Protein AF-A0A8B3F827-F1 (afdb_monomer_lite)

pLDDT: mean 95.78, std 2.72, range [81.75, 98.5]

Foldseek 3Di:
DVQLLPAAQVGRDVVVVCVVVVHDPVVVVVPDVGPLVVVLVVLLVVLVVLLVVQVPDPDDALLNVLLSLLVSLLVCLVVLLSCVSNVNNVSNLVSQLVSQLVSCVVPPDDPPCDDPNVVVVSVCLSVVSCVVSSVCSPVPVPDDSVVSSVVSSVVRD

Secondary structure (DSSP, 8-state):
-GGGGTS-TTT--HHHHHHHHT--HHHHHHH-SSHHHHHHHHHHHHHHHHHHHHHT-S---HHHHHHHHHHHHHHTHHHHHHHHHTT-HHHHHHHHHHHHHHHHHHH---TT--HHHHHHHHHHHHHHHHHHHHHHHHTT--S-HHHHHHHHHGGG-

Structure (mmCIF, N/CA/C/O backbone):
data_AF-A0A8B3F827-F1
#
_entry.id   AF-A0A8B3F827-F1
#
loop_
_atom_site.group_PDB
_atom_site.id
_atom_site.type_symbol
_atom_site.label_atom_id
_atom_site.label_alt_id
_atom_site.label_comp_id
_atom_site.label_asym_id
_atom_site.label_entity_id
_atom_site.label_seq_id
_atom_site.pdbx_PDB_ins_code
_atom_site.Cartn_x
_atom_site.Cartn_y
_atom_site.Cartn_z
_atom_site.occupancy
_atom_site.B_iso_or_equiv
_atom_site.auth_seq_id
_atom_site.auth_comp_id
_atom_site.auth_asym_id
_atom_site.auth_atom_id
_atom_site.pdbx_PDB_model_num
ATOM 1 N N . MET A 1 1 ? -4.784 -3.113 14.037 1.00 86.62 1 MET A N 1
ATOM 2 C CA . MET A 1 1 ? -5.873 -3.082 13.036 1.00 86.62 1 MET A CA 1
ATOM 3 C C . MET A 1 1 ? -7.262 -3.371 13.614 1.00 86.62 1 MET A C 1
ATOM 5 O O . MET A 1 1 ? -8.143 -2.570 13.370 1.00 86.62 1 MET A O 1
ATOM 9 N N . LEU A 1 2 ? -7.473 -4.375 14.484 1.00 88.69 2 LEU A N 1
ATOM 10 C CA . LEU A 1 2 ? -8.806 -4.733 15.045 1.00 88.69 2 LEU A CA 1
ATOM 11 C C . LEU A 1 2 ? -9.693 -3.578 15.566 1.00 88.69 2 LEU A C 1
ATOM 13 O O . LEU A 1 2 ? -10.910 -3.622 15.439 1.00 88.69 2 LEU A O 1
ATOM 17 N N . CYS A 1 3 ? -9.121 -2.553 16.204 1.00 91.88 3 CYS A N 1
ATOM 18 C CA . CYS A 1 3 ? -9.917 -1.418 16.682 1.00 91.88 3 CYS A CA 1
ATOM 19 C C . CYS A 1 3 ? -10.521 -0.590 15.531 1.00 91.88 3 CYS A C 1
ATOM 21 O O . CYS A 1 3 ? -11.598 -0.027 15.696 1.00 91.88 3 CYS A O 1
ATOM 23 N N . LEU A 1 4 ? -9.860 -0.546 14.373 1.00 93.38 4 LEU A N 1
ATOM 24 C CA . LEU A 1 4 ? -10.290 0.212 13.195 1.00 93.38 4 LEU A CA 1
ATOM 25 C C . LEU A 1 4 ? -11.440 -0.464 12.429 1.00 93.38 4 LEU A C 1
ATOM 27 O O . LEU A 1 4 ? -12.022 0.141 11.541 1.00 93.38 4 LEU A O 1
ATOM 31 N N . GLU A 1 5 ? -11.844 -1.675 12.823 1.00 90.12 5 GLU A N 1
ATOM 32 C CA . GLU A 1 5 ? -13.088 -2.300 12.345 1.00 90.12 5 GLU A CA 1
ATOM 33 C C . GLU A 1 5 ? -14.339 -1.644 12.957 1.00 90.12 5 GLU A C 1
ATOM 35 O O . GLU A 1 5 ? -15.447 -1.827 12.460 1.00 90.12 5 GLU A O 1
ATOM 40 N N . LYS A 1 6 ? -14.176 -0.897 14.060 1.00 92.19 6 LYS A N 1
ATOM 41 C CA . LYS A 1 6 ? -15.279 -0.270 14.812 1.00 92.19 6 LYS A CA 1
ATOM 42 C C . LYS A 1 6 ? -15.239 1.253 14.826 1.00 92.19 6 LYS A C 1
ATOM 44 O O . LYS A 1 6 ? -16.246 1.875 15.148 1.00 92.19 6 LYS A O 1
ATOM 49 N N . TYR A 1 7 ? -14.081 1.836 14.547 1.00 94.31 7 TYR A N 1
ATOM 50 C CA . TYR A 1 7 ? -13.832 3.266 14.654 1.00 94.31 7 TYR A CA 1
ATOM 51 C C . TYR A 1 7 ? -13.066 3.736 13.427 1.00 94.31 7 TYR A C 1
ATOM 53 O O . TYR A 1 7 ? -12.182 3.030 12.943 1.00 94.31 7 TYR A O 1
ATOM 61 N N . THR A 1 8 ? -13.320 4.967 12.994 1.00 96.25 8 THR A N 1
ATOM 62 C CA . THR A 1 8 ? -12.353 5.658 12.140 1.00 96.25 8 THR A CA 1
ATOM 63 C C . THR A 1 8 ? -11.093 5.987 12.945 1.00 96.25 8 THR A C 1
ATOM 65 O O . THR A 1 8 ? -11.129 6.081 14.177 1.00 96.25 8 THR A O 1
ATOM 68 N N . ILE A 1 9 ? -9.960 6.188 12.273 1.00 96.44 9 ILE A N 1
ATOM 69 C CA . ILE A 1 9 ? -8.692 6.499 12.943 1.00 96.44 9 ILE A CA 1
ATOM 70 C C . ILE A 1 9 ? -8.776 7.777 13.789 1.00 96.44 9 ILE A C 1
ATOM 72 O O . ILE A 1 9 ? -8.225 7.827 14.889 1.00 96.44 9 ILE A O 1
ATOM 76 N N . ASN A 1 10 ? -9.559 8.761 13.344 1.00 94.25 10 ASN A N 1
ATOM 77 C CA . ASN A 1 10 ? -9.758 10.020 14.059 1.00 94.25 10 ASN A CA 1
ATOM 78 C C . ASN A 1 10 ? -10.596 9.832 15.332 1.00 94.25 10 ASN A C 1
ATOM 80 O O . ASN A 1 10 ? -10.282 10.407 16.374 1.00 94.25 10 ASN A O 1
ATOM 84 N N . GLU A 1 11 ? -11.634 8.997 15.270 1.00 96.56 11 GLU A N 1
ATOM 85 C CA . GLU A 1 11 ? -12.569 8.768 16.378 1.00 96.56 11 GLU A CA 1
ATOM 86 C C . GLU A 1 11 ? -12.078 7.717 17.376 1.00 96.56 11 GLU A C 1
ATOM 88 O O . GLU A 1 11 ? -12.548 7.689 18.513 1.00 96.56 11 GLU A O 1
ATOM 93 N N . LEU A 1 12 ? -11.132 6.860 16.978 1.00 96.62 12 LEU A N 1
ATOM 94 C CA . LEU A 1 12 ? -10.628 5.767 17.801 1.00 96.62 12 LEU A CA 1
ATOM 95 C C . LEU A 1 12 ? -10.024 6.296 19.119 1.00 96.62 12 LEU A C 1
ATOM 97 O O . LEU A 1 12 ? -8.973 6.956 19.110 1.00 96.62 12 LEU A O 1
ATOM 101 N N . PRO A 1 13 ? -10.625 5.979 20.285 1.00 96.56 13 PRO A N 1
ATOM 102 C CA . PRO A 1 13 ? -10.082 6.414 21.560 1.00 96.56 13 PRO A CA 1
ATOM 103 C C . PRO A 1 13 ? -8.759 5.707 21.848 1.00 96.56 13 PRO A C 1
ATOM 105 O O . PRO A 1 13 ? -8.662 4.481 21.772 1.00 96.56 13 PRO A O 1
ATOM 108 N N . LEU A 1 14 ? -7.745 6.460 22.282 1.00 96.56 14 LEU A N 1
ATOM 109 C CA . LEU A 1 14 ? -6.458 5.875 22.673 1.00 96.56 14 LEU A CA 1
ATOM 110 C C . LEU A 1 14 ? -6.607 4.831 23.793 1.00 96.56 14 LEU A C 1
ATOM 112 O O . LEU A 1 14 ? -5.834 3.879 23.870 1.00 96.56 14 LEU A O 1
ATOM 116 N N . THR A 1 15 ? -7.617 4.981 24.653 1.00 96.00 15 THR A N 1
ATOM 117 C CA . THR A 1 15 ? -7.950 3.991 25.687 1.00 96.00 15 THR A CA 1
ATOM 118 C C . THR A 1 15 ? -8.315 2.639 25.118 1.00 96.00 15 THR A C 1
ATOM 120 O O . THR A 1 15 ? -7.905 1.642 25.699 1.00 96.00 15 THR A O 1
ATOM 123 N N . GLU A 1 16 ? -9.046 2.591 24.005 1.00 97.06 16 GLU A N 1
ATOM 124 C CA . GLU A 1 16 ? -9.424 1.325 23.378 1.00 97.06 16 GLU A CA 1
ATOM 125 C C . GLU A 1 16 ? -8.197 0.632 22.787 1.00 97.06 16 GLU A C 1
ATOM 127 O O . GLU A 1 16 ? -8.020 -0.567 22.994 1.00 97.06 16 GLU A O 1
ATOM 132 N N . VAL A 1 17 ? -7.290 1.395 22.164 1.00 96.56 17 VAL A N 1
ATOM 133 C CA . VAL A 1 17 ? -6.000 0.875 21.678 1.00 96.56 17 VAL A CA 1
ATOM 134 C C . VAL A 1 17 ? -5.183 0.296 22.833 1.00 96.56 17 VAL A C 1
ATOM 136 O O . VAL A 1 17 ? -4.800 -0.871 22.801 1.00 96.56 17 VAL A O 1
ATOM 139 N N . CYS A 1 18 ? -4.972 1.085 23.889 1.00 96.94 18 CYS A N 1
ATOM 140 C CA . CYS A 1 18 ? -4.203 0.684 25.068 1.00 96.94 18 CYS A CA 1
ATOM 141 C C . CYS A 1 18 ? -4.805 -0.551 25.757 1.00 96.94 18 CYS A C 1
ATOM 143 O O . CYS A 1 18 ? -4.086 -1.492 26.086 1.00 96.94 18 CYS A O 1
ATOM 145 N N . LYS A 1 19 ? -6.133 -0.578 25.924 1.00 96.31 19 LYS A N 1
ATOM 146 C CA . LYS A 1 19 ? -6.868 -1.697 26.522 1.00 96.31 19 LYS A CA 1
ATOM 147 C C . LYS A 1 19 ? -6.733 -2.966 25.687 1.00 96.31 19 LYS A C 1
ATOM 149 O O . LYS A 1 19 ? -6.490 -4.029 26.248 1.00 96.31 19 LYS A O 1
ATOM 154 N N . LYS A 1 20 ? -6.874 -2.865 24.362 1.00 95.75 20 LYS A N 1
ATOM 155 C CA . LYS A 1 20 ? -6.757 -4.013 23.453 1.00 95.75 20 LYS A CA 1
ATOM 156 C C . LYS A 1 20 ? -5.325 -4.549 23.387 1.00 95.75 20 LYS A C 1
ATOM 158 O O . LYS A 1 20 ? -5.153 -5.758 23.294 1.00 95.75 20 LYS A O 1
ATOM 163 N N . ALA A 1 21 ? -4.330 -3.666 23.461 1.00 95.12 21 ALA A N 1
ATOM 164 C CA . ALA A 1 21 ? -2.909 -4.013 23.441 1.00 95.12 21 ALA A CA 1
AT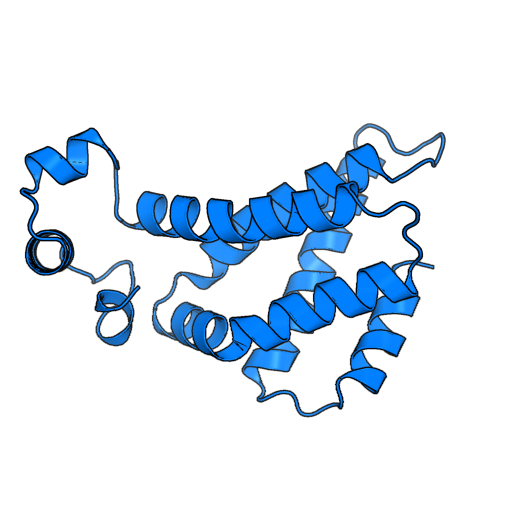OM 165 C C . ALA A 1 21 ? -2.336 -4.402 24.820 1.00 95.12 21 ALA A C 1
ATOM 167 O O . ALA A 1 21 ? -1.204 -4.866 24.893 1.00 95.12 21 ALA A O 1
ATOM 168 N N . GLY A 1 22 ? -3.082 -4.210 25.914 1.00 96.75 22 GLY A N 1
ATOM 169 C CA . GLY A 1 22 ? -2.611 -4.519 27.269 1.00 96.75 22 GLY A CA 1
ATOM 170 C C . GLY A 1 22 ? -1.509 -3.582 27.780 1.00 96.75 22 GLY A C 1
ATOM 171 O O . GLY A 1 22 ? -0.689 -3.991 28.598 1.00 96.75 22 GLY A O 1
ATOM 172 N N . VAL A 1 23 ? -1.472 -2.330 27.313 1.00 97.06 23 VAL A N 1
ATOM 173 C CA . VAL A 1 23 ? -0.444 -1.337 27.677 1.00 97.06 23 VAL A CA 1
ATOM 174 C C . VAL A 1 23 ? -1.054 -0.085 28.303 1.00 97.06 23 VAL A C 1
ATOM 176 O O . VAL A 1 23 ? -2.230 0.220 28.114 1.00 97.06 23 VAL A O 1
ATOM 179 N N . SER A 1 24 ? -0.254 0.678 29.051 1.00 97.88 24 SER A N 1
ATOM 180 C CA . SER A 1 24 ? -0.677 1.989 29.559 1.00 97.88 24 SER A CA 1
ATOM 181 C C . SER A 1 24 ? -0.580 3.072 28.474 1.00 97.88 24 SER A C 1
ATOM 183 O O . SER A 1 24 ? 0.208 2.946 27.537 1.00 97.88 24 SER A O 1
ATOM 185 N N . ARG A 1 25 ? -1.294 4.198 28.636 1.00 97.19 25 ARG A N 1
ATOM 186 C CA . ARG A 1 25 ? -1.113 5.371 27.754 1.00 97.19 25 ARG A CA 1
ATOM 187 C C . ARG A 1 25 ? 0.323 5.909 27.791 1.00 97.19 25 ARG A C 1
ATOM 189 O O . ARG A 1 25 ? 0.833 6.344 26.769 1.00 97.19 25 ARG A O 1
ATOM 196 N N . MET A 1 26 ? 0.979 5.854 28.953 1.00 97.19 26 MET A N 1
ATOM 197 C CA . MET A 1 26 ? 2.381 6.264 29.108 1.00 97.19 26 MET A CA 1
ATOM 198 C C . MET A 1 26 ? 3.311 5.373 28.279 1.00 97.19 26 MET A C 1
ATOM 200 O O . MET A 1 26 ? 4.224 5.857 27.620 1.00 97.19 26 MET A O 1
ATOM 204 N N . THR A 1 27 ? 3.046 4.064 28.278 1.00 97.62 27 THR A N 1
ATOM 205 C CA . THR A 1 27 ? 3.752 3.097 27.434 1.00 97.62 27 THR A CA 1
ATOM 206 C C . THR A 1 27 ? 3.520 3.403 25.962 1.00 97.62 27 THR A C 1
ATOM 208 O O . THR A 1 27 ? 4.489 3.450 25.220 1.00 97.62 27 THR A O 1
ATOM 211 N N . PHE A 1 28 ? 2.275 3.664 25.549 1.00 98.06 28 PHE A N 1
ATOM 212 C CA . PHE A 1 28 ? 1.967 4.044 24.170 1.00 98.06 28 PHE A CA 1
ATOM 213 C C . PHE A 1 28 ? 2.779 5.268 23.731 1.00 98.06 28 PHE A C 1
ATOM 215 O O . PHE A 1 28 ? 3.528 5.182 22.764 1.00 98.06 28 PHE A O 1
ATOM 222 N N . TYR A 1 29 ? 2.703 6.369 24.485 1.00 97.56 29 TYR A N 1
ATOM 223 C CA . TYR A 1 29 ? 3.363 7.628 24.123 1.00 97.56 29 TYR A CA 1
ATOM 224 C C . TYR A 1 29 ? 4.891 7.585 24.169 1.00 97.56 29 TYR A C 1
ATOM 226 O O . TYR A 1 29 ? 5.548 8.464 23.619 1.00 97.56 29 TYR A O 1
ATOM 234 N N . ARG A 1 30 ? 5.473 6.562 24.799 1.00 97.25 30 ARG A N 1
ATOM 235 C CA . ARG A 1 30 ? 6.914 6.307 24.727 1.00 97.25 30 ARG A CA 1
ATOM 236 C C . ARG A 1 30 ? 7.351 5.791 23.352 1.00 97.25 30 ARG A C 1
ATOM 238 O O . ARG A 1 30 ? 8.514 5.960 23.010 1.00 97.25 30 ARG A O 1
ATOM 245 N N . HIS A 1 31 ? 6.449 5.152 22.609 1.00 96.88 31 HIS A N 1
ATOM 246 C CA . HIS A 1 31 ? 6.737 4.558 21.302 1.00 96.88 31 HIS A CA 1
ATOM 247 C C . HIS A 1 31 ? 6.109 5.348 20.149 1.00 96.88 31 HIS A C 1
ATOM 249 O O . HIS A 1 31 ? 6.748 5.503 19.119 1.00 96.88 31 HIS A O 1
ATOM 255 N N . PHE A 1 32 ? 4.908 5.898 20.342 1.00 97.50 32 PHE A N 1
ATOM 256 C CA . PHE A 1 32 ? 4.132 6.539 19.282 1.00 97.50 32 PHE A CA 1
ATOM 257 C C . PHE A 1 32 ? 3.565 7.881 19.734 1.00 97.50 32 PHE A C 1
ATOM 259 O O . PHE A 1 32 ? 2.964 7.992 20.805 1.00 97.50 32 PHE A O 1
ATOM 266 N N . LYS A 1 33 ? 3.678 8.908 18.896 1.00 96.19 33 LYS A N 1
ATOM 267 C CA . LYS A 1 33 ? 3.088 10.231 19.143 1.00 96.19 33 LYS A CA 1
ATOM 268 C C . LYS A 1 33 ? 1.573 10.212 18.995 1.00 96.19 33 LYS A C 1
ATOM 270 O O . LYS A 1 33 ? 0.875 10.958 19.681 1.00 96.19 33 LYS A O 1
ATOM 275 N N . ASN A 1 34 ? 1.059 9.386 18.090 1.00 96.44 34 ASN A N 1
ATOM 276 C CA . ASN A 1 34 ? -0.360 9.286 17.774 1.00 96.44 34 ASN A CA 1
ATOM 277 C C . ASN A 1 34 ? -0.692 7.900 17.192 1.00 96.44 34 ASN A C 1
ATOM 279 O O . ASN A 1 34 ? 0.157 7.013 17.143 1.00 96.44 34 ASN A O 1
ATOM 283 N N . LYS A 1 35 ? -1.957 7.682 16.825 1.00 96.62 35 LYS A N 1
ATOM 284 C CA . LYS A 1 35 ? -2.433 6.370 16.355 1.00 96.62 35 LYS A CA 1
ATOM 285 C C . LYS A 1 35 ? -2.039 6.122 14.898 1.00 96.62 35 LYS A C 1
ATOM 287 O O . LYS A 1 35 ? -1.910 4.974 14.491 1.00 96.62 35 LYS A O 1
ATOM 292 N N . GLU A 1 36 ? -1.849 7.193 14.143 1.00 97.31 36 GLU A N 1
ATOM 293 C CA . GLU A 1 36 ? -1.426 7.210 12.752 1.00 97.31 36 GLU A CA 1
ATOM 294 C C . GLU A 1 36 ? -0.003 6.660 12.608 1.00 97.31 36 GLU A C 1
ATOM 296 O O . GLU A 1 36 ? 0.223 5.846 11.722 1.00 97.31 36 GLU A O 1
ATOM 301 N N . GLU A 1 37 ? 0.921 6.997 13.518 1.00 97.50 37 GLU A N 1
ATOM 302 C CA . GLU A 1 37 ? 2.280 6.425 13.536 1.00 97.50 37 GLU A CA 1
ATOM 303 C C . GLU A 1 37 ? 2.262 4.892 13.686 1.00 97.50 37 GLU A C 1
ATOM 305 O O . GLU A 1 37 ? 3.057 4.213 13.047 1.00 97.50 37 GLU A O 1
ATOM 310 N N . VAL A 1 38 ? 1.306 4.325 14.435 1.00 96.94 38 VAL A N 1
ATOM 311 C CA . VAL A 1 38 ? 1.147 2.860 14.538 1.00 96.94 38 VAL A CA 1
ATOM 312 C C . VAL A 1 38 ? 0.734 2.247 13.199 1.00 96.94 38 VAL A C 1
ATOM 314 O O . VAL A 1 38 ? 1.187 1.162 12.844 1.00 96.94 38 VAL A O 1
ATOM 317 N N . VAL A 1 39 ? -0.157 2.920 12.465 1.00 97.06 39 VAL A N 1
ATOM 318 C CA . VAL A 1 39 ? -0.614 2.458 11.148 1.00 97.06 39 VAL A CA 1
ATOM 319 C C . VAL A 1 39 ? 0.509 2.580 10.122 1.00 97.06 39 VAL A C 1
ATOM 321 O O . VAL A 1 39 ? 0.722 1.644 9.359 1.00 97.06 39 VAL A O 1
ATOM 324 N N . LEU A 1 40 ? 1.251 3.690 10.136 1.00 98.06 40 LEU A N 1
ATOM 325 C CA . LEU A 1 40 ? 2.419 3.882 9.278 1.00 98.06 40 LEU A CA 1
ATOM 326 C C . LEU A 1 40 ? 3.455 2.777 9.508 1.00 98.06 40 LEU A C 1
ATOM 328 O O . LEU A 1 40 ? 3.796 2.088 8.555 1.00 98.06 40 LEU A O 1
ATOM 332 N N . GLU A 1 41 ? 3.865 2.529 10.757 1.00 97.69 41 GLU A N 1
ATOM 333 C CA . GLU A 1 41 ? 4.853 1.484 11.072 1.00 97.69 41 GLU A CA 1
ATOM 334 C C . GLU A 1 41 ? 4.355 0.082 10.674 1.00 97.69 41 GLU A C 1
ATOM 336 O O . GLU A 1 41 ? 5.115 -0.737 10.159 1.00 97.69 41 GLU A O 1
ATOM 341 N N . TYR A 1 42 ? 3.056 -0.197 10.834 1.00 96.31 42 TYR A N 1
ATOM 342 C CA . TYR A 1 42 ? 2.463 -1.462 10.391 1.00 96.31 42 TYR A CA 1
ATOM 343 C C . TYR A 1 42 ? 2.613 -1.686 8.877 1.00 96.31 42 TYR A C 1
ATOM 345 O O . TYR A 1 42 ? 3.037 -2.767 8.462 1.00 96.31 42 TYR A O 1
ATOM 353 N N . PHE A 1 43 ? 2.298 -0.683 8.050 1.00 97.12 43 PHE A N 1
ATOM 354 C CA . PHE A 1 43 ? 2.438 -0.797 6.593 1.00 97.12 43 PHE A CA 1
ATOM 355 C C . PHE A 1 43 ? 3.887 -0.671 6.120 1.00 97.12 43 PHE A C 1
ATOM 357 O O . PHE A 1 43 ? 4.236 -1.272 5.104 1.00 97.12 43 PHE A O 1
ATOM 364 N N . GLU A 1 44 ? 4.744 0.043 6.855 1.00 98.06 44 GLU A N 1
ATOM 365 C CA . GLU A 1 44 ? 6.185 0.078 6.590 1.00 98.06 44 GLU A CA 1
ATOM 366 C C . GLU A 1 44 ? 6.764 -1.331 6.616 1.00 98.06 44 GLU A C 1
ATOM 368 O O . GLU A 1 44 ? 7.398 -1.725 5.643 1.00 98.06 44 GLU A O 1
ATOM 373 N N . LEU A 1 45 ? 6.446 -2.137 7.634 1.00 97.00 45 LEU A N 1
ATOM 374 C CA . LEU A 1 45 ? 6.911 -3.525 7.723 1.00 97.00 45 LEU A CA 1
ATOM 375 C C . LEU A 1 45 ? 6.471 -4.386 6.528 1.00 97.00 45 LEU A C 1
ATOM 377 O O . LEU A 1 45 ? 7.249 -5.207 6.034 1.00 97.00 45 LEU A O 1
ATOM 381 N N . ILE A 1 46 ? 5.233 -4.211 6.058 1.00 96.38 46 ILE A N 1
ATOM 382 C CA . ILE A 1 46 ? 4.688 -4.967 4.921 1.00 96.38 46 ILE A CA 1
ATOM 383 C C . ILE A 1 46 ? 5.403 -4.565 3.630 1.00 96.38 46 ILE A C 1
ATOM 385 O O . ILE A 1 46 ? 5.892 -5.426 2.894 1.00 96.38 46 ILE A O 1
ATOM 389 N N . TYR A 1 47 ? 5.489 -3.265 3.353 1.00 97.94 47 TYR A N 1
ATOM 390 C CA . TYR A 1 47 ? 6.063 -2.787 2.101 1.00 97.94 47 TYR A CA 1
ATOM 391 C C . TYR A 1 47 ? 7.594 -2.806 2.088 1.00 97.94 47 TYR A C 1
ATOM 393 O O . TYR A 1 47 ? 8.166 -2.908 1.009 1.00 97.94 47 TYR A O 1
ATOM 401 N N . ASP A 1 48 ? 8.268 -2.798 3.241 1.00 98.31 48 ASP A N 1
ATOM 402 C CA . ASP A 1 48 ? 9.708 -3.075 3.325 1.00 98.31 48 ASP A CA 1
ATOM 403 C C . ASP A 1 48 ? 10.023 -4.518 2.957 1.00 98.31 48 ASP A C 1
ATOM 405 O O . ASP A 1 48 ? 10.967 -4.771 2.208 1.00 98.31 48 ASP A O 1
ATOM 409 N N . LYS A 1 49 ? 9.212 -5.469 3.433 1.00 97.88 49 LYS A N 1
ATOM 410 C CA . LYS A 1 49 ? 9.343 -6.867 3.020 1.00 97.88 49 LYS A CA 1
ATOM 411 C C . LYS A 1 49 ? 9.145 -7.002 1.509 1.00 97.88 49 LYS A C 1
ATOM 413 O O . LYS A 1 49 ? 9.980 -7.609 0.849 1.00 97.88 49 LYS A O 1
ATOM 418 N N . PHE A 1 50 ? 8.085 -6.403 0.970 1.00 97.88 50 PHE A N 1
ATOM 419 C CA . PHE A 1 50 ? 7.807 -6.429 -0.467 1.00 97.88 50 PHE A CA 1
ATOM 420 C C . PHE A 1 50 ? 8.934 -5.795 -1.297 1.00 97.88 50 PHE A C 1
ATOM 422 O O . PHE A 1 50 ? 9.411 -6.399 -2.254 1.00 97.88 50 PHE A O 1
ATOM 429 N N . LEU A 1 51 ? 9.404 -4.606 -0.907 1.00 98.25 51 LEU A N 1
ATOM 430 C CA . LEU A 1 51 ? 10.514 -3.916 -1.566 1.00 98.25 51 LEU A CA 1
ATOM 431 C C . LEU A 1 51 ? 11.781 -4.772 -1.563 1.00 98.25 51 LEU A C 1
ATOM 433 O O . LEU A 1 51 ? 12.425 -4.924 -2.596 1.00 98.25 51 LEU A O 1
ATOM 437 N N . LYS A 1 52 ? 12.119 -5.357 -0.412 1.00 97.94 52 LYS A N 1
ATOM 438 C CA . LYS A 1 52 ? 13.271 -6.247 -0.290 1.00 97.94 52 LYS A CA 1
ATOM 439 C C . LYS A 1 52 ? 13.150 -7.444 -1.235 1.00 97.94 52 LYS A C 1
ATOM 441 O O . LYS A 1 52 ? 14.099 -7.739 -1.950 1.00 97.94 52 LYS A O 1
ATOM 446 N N . GLU A 1 53 ? 11.989 -8.095 -1.268 1.00 96.56 53 GLU A N 1
ATOM 447 C CA . GLU A 1 53 ? 11.739 -9.222 -2.172 1.00 96.56 53 GLU A CA 1
ATOM 448 C C . GLU A 1 53 ? 11.868 -8.828 -3.647 1.00 96.56 53 GLU A C 1
ATOM 450 O O . GLU A 1 53 ? 12.380 -9.623 -4.427 1.00 96.56 53 GLU A O 1
ATOM 455 N N . LEU A 1 54 ? 11.445 -7.618 -4.034 1.00 96.50 54 LEU A N 1
ATOM 456 C CA . LEU A 1 54 ? 11.629 -7.111 -5.397 1.00 96.50 54 LEU A CA 1
ATOM 457 C C . LEU A 1 54 ? 13.105 -6.889 -5.747 1.00 96.50 54 LEU A C 1
ATOM 459 O O . LEU A 1 54 ? 13.528 -7.244 -6.845 1.00 96.50 54 LEU A O 1
ATOM 463 N N . LEU A 1 55 ? 13.877 -6.298 -4.834 1.00 95.38 55 LEU A N 1
ATOM 464 C CA . LEU A 1 55 ? 15.287 -5.960 -5.056 1.00 95.38 55 LEU A CA 1
ATOM 465 C C . LEU A 1 55 ? 16.217 -7.184 -5.010 1.00 95.38 55 LEU A C 1
ATOM 467 O O . LEU A 1 55 ? 17.305 -7.146 -5.576 1.00 95.38 55 LEU A O 1
ATOM 471 N N . GLU A 1 56 ? 15.801 -8.270 -4.354 1.00 95.94 56 GLU A N 1
ATOM 472 C CA . GLU A 1 56 ? 16.545 -9.538 -4.302 1.00 95.94 56 GLU A CA 1
ATOM 473 C C . GLU A 1 56 ? 16.321 -10.433 -5.538 1.00 95.94 56 GLU A C 1
ATOM 475 O O . GLU A 1 56 ? 16.962 -11.479 -5.660 1.00 95.94 56 GLU A O 1
ATOM 480 N N . LEU A 1 57 ? 15.440 -10.048 -6.470 1.00 94.06 57 LEU A N 1
ATOM 481 C CA . LEU A 1 57 ? 15.241 -10.789 -7.717 1.00 94.06 57 LEU A CA 1
ATOM 482 C C . LEU A 1 57 ? 16.483 -10.701 -8.616 1.00 94.06 57 LEU A C 1
ATOM 484 O O . LEU A 1 57 ? 16.991 -9.617 -8.889 1.00 94.06 57 LEU A O 1
ATOM 488 N N . GLU A 1 58 ? 16.924 -11.843 -9.156 1.00 90.12 58 GLU A N 1
ATOM 489 C CA . GLU A 1 58 ? 18.063 -11.904 -10.093 1.00 90.12 58 GLU A CA 1
ATOM 490 C C . GLU A 1 58 ? 17.840 -11.051 -11.350 1.00 90.12 58 GLU A C 1
ATOM 492 O O . GLU A 1 58 ? 18.781 -10.501 -11.922 1.00 90.12 58 GLU A O 1
ATOM 497 N N . SER A 1 59 ? 16.586 -10.954 -11.792 1.00 89.69 59 SER A N 1
ATOM 498 C CA . SER A 1 59 ? 16.170 -10.057 -12.861 1.00 89.69 59 SER A CA 1
ATOM 499 C C . SER A 1 59 ? 14.727 -9.625 -12.646 1.00 89.69 59 SER A C 1
ATOM 501 O O . SER A 1 59 ? 13.888 -10.411 -12.199 1.00 89.69 59 SER A O 1
ATOM 503 N N . ILE A 1 60 ? 14.441 -8.374 -12.992 1.00 91.50 60 ILE A N 1
ATOM 504 C CA . ILE A 1 60 ? 13.100 -7.808 -12.966 1.00 91.50 60 ILE A CA 1
ATOM 505 C C . ILE A 1 60 ? 12.794 -7.210 -14.335 1.00 91.50 60 ILE A C 1
ATOM 507 O O . ILE A 1 60 ? 13.576 -6.439 -14.888 1.00 91.50 60 ILE A O 1
ATOM 511 N N . ASN A 1 61 ? 11.666 -7.616 -14.903 1.00 93.31 61 ASN A N 1
ATOM 512 C CA . ASN A 1 61 ? 11.103 -7.029 -16.111 1.00 93.31 61 ASN A CA 1
ATOM 513 C C . ASN A 1 61 ? 9.695 -6.502 -15.801 1.00 93.31 61 ASN A C 1
ATOM 515 O O . ASN A 1 61 ? 9.158 -6.749 -14.717 1.00 93.31 61 ASN A O 1
ATOM 519 N N . SER A 1 62 ? 9.098 -5.786 -16.754 1.00 93.94 62 SER A N 1
ATOM 520 C CA . SER A 1 62 ? 7.783 -5.162 -16.578 1.00 93.94 62 SER A CA 1
ATOM 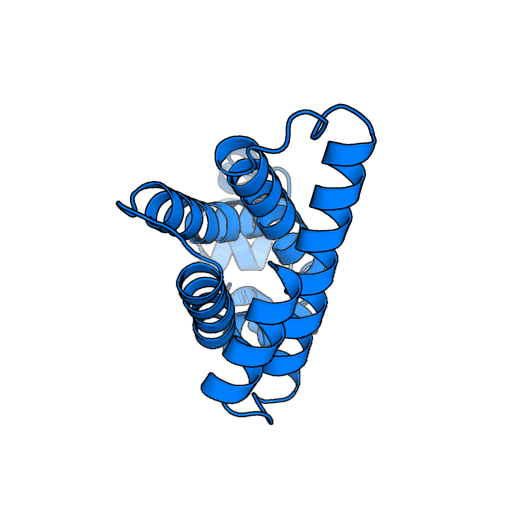521 C C . SER A 1 62 ? 6.691 -6.175 -16.218 1.00 93.94 62 SER A C 1
ATOM 523 O O . SER A 1 62 ? 5.839 -5.863 -15.391 1.00 93.94 62 SER A O 1
ATOM 525 N N . LEU A 1 63 ? 6.751 -7.405 -16.747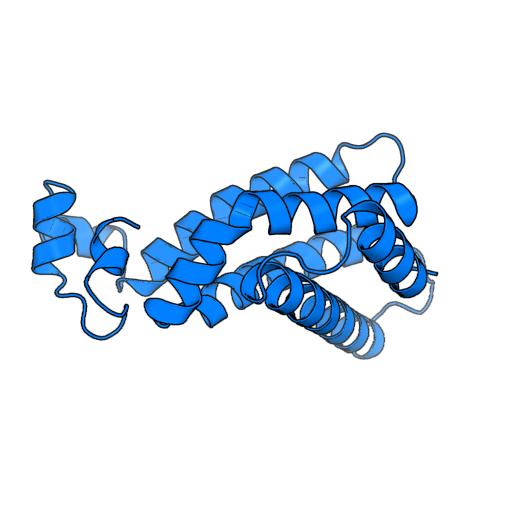 1.00 96.31 63 LEU A N 1
ATOM 526 C CA . LEU A 1 63 ? 5.810 -8.481 -16.408 1.00 96.31 63 LEU A CA 1
ATOM 527 C C . LEU A 1 63 ? 5.923 -8.902 -14.941 1.00 96.31 63 LEU A C 1
ATOM 529 O O . LEU A 1 63 ? 4.938 -8.821 -14.215 1.00 96.31 63 LEU A O 1
ATOM 533 N N . ILE A 1 64 ? 7.121 -9.276 -14.489 1.00 96.62 64 ILE A N 1
ATOM 534 C CA . ILE A 1 64 ? 7.354 -9.736 -13.111 1.00 96.62 64 ILE A CA 1
ATOM 535 C C . ILE A 1 64 ? 7.001 -8.632 -12.109 1.00 96.62 64 ILE A C 1
ATOM 537 O O . ILE A 1 64 ? 6.353 -8.898 -11.096 1.00 96.62 64 ILE A O 1
ATOM 541 N N . LEU A 1 65 ? 7.394 -7.383 -12.386 1.00 96.75 65 LEU A N 1
ATOM 542 C CA . LEU A 1 65 ? 7.039 -6.245 -11.537 1.00 96.75 65 LEU A CA 1
ATOM 543 C C . LEU A 1 65 ? 5.516 -6.077 -11.447 1.00 96.75 65 LEU A C 1
ATOM 545 O O . LEU A 1 65 ? 4.980 -5.904 -10.352 1.00 96.75 65 LEU A O 1
ATOM 549 N N . SER A 1 66 ? 4.819 -6.169 -12.580 1.00 97.62 66 SER A N 1
ATOM 550 C CA . SER A 1 66 ? 3.362 -6.032 -12.636 1.00 97.62 66 SER A CA 1
ATOM 551 C C . SER A 1 66 ? 2.656 -7.161 -11.889 1.00 97.62 66 SER A C 1
ATOM 553 O O . SER A 1 66 ? 1.782 -6.880 -11.076 1.00 97.62 66 SER A O 1
ATOM 555 N N . GLU A 1 67 ? 3.071 -8.418 -12.063 1.00 98.00 67 GLU A N 1
ATOM 556 C CA . GLU A 1 67 ? 2.537 -9.565 -11.310 1.00 98.00 67 GLU A CA 1
ATOM 557 C C . GLU A 1 67 ? 2.701 -9.377 -9.795 1.00 98.00 67 GLU A C 1
ATOM 559 O O . GLU A 1 67 ? 1.758 -9.590 -9.024 1.00 98.00 67 GLU A O 1
ATOM 564 N N . LYS A 1 68 ? 3.881 -8.921 -9.357 1.00 98.06 68 LYS A N 1
ATOM 565 C CA . LYS A 1 68 ? 4.170 -8.654 -7.942 1.00 98.06 68 LYS A CA 1
ATOM 566 C C . LYS A 1 68 ? 3.316 -7.520 -7.382 1.00 98.06 68 LYS A C 1
ATOM 568 O O . LYS A 1 68 ? 2.773 -7.665 -6.290 1.00 98.06 68 LYS A O 1
ATOM 573 N N . LEU A 1 69 ? 3.171 -6.418 -8.117 1.00 98.00 69 LEU A N 1
ATOM 574 C CA . LEU A 1 69 ? 2.339 -5.286 -7.706 1.00 98.00 69 LEU A CA 1
ATOM 575 C C . LEU A 1 69 ? 0.858 -5.667 -7.652 1.00 98.00 69 LEU A C 1
ATOM 577 O O . LEU A 1 69 ? 0.206 -5.412 -6.646 1.00 98.00 69 LEU A O 1
ATOM 581 N N . VAL A 1 70 ? 0.323 -6.315 -8.687 1.00 98.31 70 VAL A N 1
ATOM 582 C CA . VAL A 1 70 ? -1.078 -6.768 -8.701 1.00 98.31 70 VAL A CA 1
ATOM 583 C C . VAL A 1 70 ? -1.322 -7.756 -7.559 1.00 98.31 70 VAL A C 1
ATOM 585 O O . VAL A 1 70 ? -2.284 -7.599 -6.809 1.00 98.31 70 VAL A O 1
ATOM 588 N N . GLY A 1 71 ? -0.416 -8.720 -7.365 1.00 98.00 71 GLY A N 1
ATOM 589 C CA . GLY A 1 71 ? -0.488 -9.693 -6.272 1.00 98.00 71 GLY A CA 1
ATOM 590 C C . GLY A 1 71 ? -0.516 -9.036 -4.892 1.00 98.00 71 GLY A C 1
ATOM 591 O O . GLY A 1 71 ? -1.376 -9.370 -4.082 1.00 98.00 71 GLY A O 1
ATOM 592 N N . LEU A 1 72 ? 0.345 -8.040 -4.655 1.00 97.75 72 LEU A N 1
ATOM 593 C CA . LEU A 1 72 ? 0.380 -7.282 -3.401 1.00 97.75 72 LEU A CA 1
ATOM 594 C C . LEU A 1 72 ? -0.975 -6.646 -3.063 1.00 97.75 72 LEU A C 1
ATOM 596 O O . LEU A 1 72 ? -1.388 -6.664 -1.905 1.00 97.75 72 LEU A O 1
ATOM 600 N N . PHE A 1 73 ? -1.660 -6.067 -4.052 1.00 97.56 73 PHE A N 1
ATOM 601 C CA . PHE A 1 73 ? -2.956 -5.426 -3.826 1.00 97.56 73 PHE A CA 1
ATOM 602 C C . PHE A 1 73 ? -4.075 -6.446 -3.619 1.00 97.56 73 PHE A C 1
ATOM 604 O O . PHE A 1 73 ? -4.909 -6.226 -2.743 1.00 97.56 73 PHE A O 1
ATOM 611 N N . VAL A 1 74 ? -4.073 -7.564 -4.355 1.00 96.88 74 VAL A N 1
ATOM 612 C CA . VAL A 1 74 ? -5.032 -8.665 -4.141 1.00 96.88 74 VAL A CA 1
ATOM 613 C C . VAL A 1 74 ? -4.894 -9.235 -2.729 1.00 96.88 74 VAL A C 1
ATOM 615 O O . VAL A 1 74 ? -5.887 -9.376 -2.022 1.00 96.88 74 VAL A O 1
ATOM 618 N N . GLU A 1 75 ? -3.668 -9.491 -2.268 1.00 95.38 75 GLU A N 1
ATOM 619 C CA . GLU A 1 75 ? -3.412 -9.967 -0.900 1.00 95.38 75 GLU A CA 1
ATOM 620 C C . GLU A 1 75 ? -3.880 -8.975 0.180 1.00 95.38 75 GLU A C 1
ATOM 622 O O . GLU A 1 75 ? -4.128 -9.367 1.321 1.00 95.38 75 GLU A O 1
ATOM 627 N N . GLN A 1 76 ? -4.011 -7.694 -0.171 1.00 93.50 76 GLN A N 1
ATOM 628 C CA . GLN A 1 76 ? -4.406 -6.612 0.730 1.00 93.50 76 GLN A CA 1
ATOM 629 C C . GLN A 1 76 ? -5.841 -6.126 0.517 1.00 93.50 76 GLN A C 1
ATOM 631 O O . GLN A 1 76 ? -6.212 -5.121 1.121 1.00 93.50 76 GLN A O 1
ATOM 636 N N . GLU A 1 77 ? -6.658 -6.808 -0.289 1.00 93.38 77 GLU A N 1
ATOM 637 C CA . GLU A 1 77 ? -8.024 -6.381 -0.623 1.00 93.38 77 GLU A CA 1
ATOM 638 C C . GLU A 1 77 ? -8.849 -6.040 0.633 1.00 93.38 77 GLU A C 1
ATOM 640 O O . GLU A 1 77 ? -9.344 -4.917 0.771 1.00 93.38 77 GLU A O 1
ATOM 645 N N . GLU A 1 78 ? -8.915 -6.965 1.598 1.00 91.62 78 GLU A N 1
ATOM 646 C CA . GLU A 1 78 ? -9.665 -6.773 2.847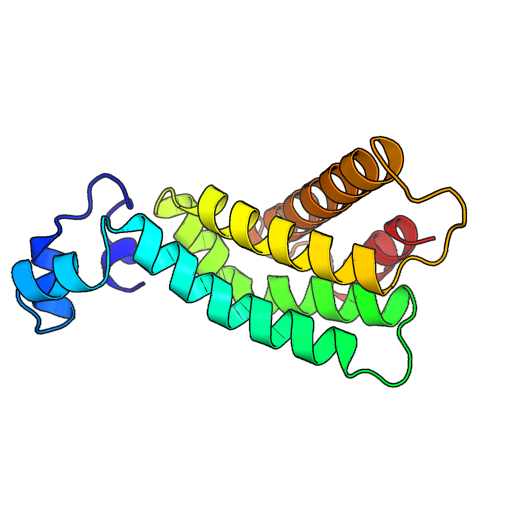 1.00 91.62 78 GLU A CA 1
ATOM 647 C C . GLU A 1 78 ? -9.119 -5.588 3.664 1.00 91.62 78 GLU A C 1
ATOM 649 O O . GLU A 1 78 ? -9.874 -4.788 4.222 1.00 91.62 78 GLU A O 1
ATOM 654 N N . GLU A 1 79 ? -7.795 -5.447 3.736 1.00 92.38 79 GLU A N 1
ATOM 655 C CA . GLU A 1 79 ? -7.158 -4.382 4.509 1.00 92.38 79 GLU A CA 1
ATOM 656 C C . GLU A 1 79 ? -7.349 -3.010 3.842 1.00 92.38 79 GLU A C 1
ATOM 658 O O . GLU A 1 79 ? -7.586 -2.013 4.526 1.00 92.38 79 GLU A O 1
ATOM 663 N N . ILE A 1 80 ? -7.340 -2.951 2.509 1.00 93.88 80 ILE A N 1
ATOM 664 C CA . ILE A 1 80 ? -7.656 -1.748 1.735 1.00 93.88 80 ILE A CA 1
ATOM 665 C C . ILE A 1 80 ? -9.116 -1.338 1.954 1.00 93.88 80 ILE A C 1
ATOM 667 O O . ILE A 1 80 ? -9.391 -0.151 2.168 1.00 93.88 80 ILE A O 1
ATOM 671 N N . GLU A 1 81 ? -10.054 -2.286 1.959 1.00 92.44 81 GLU A N 1
ATOM 672 C CA . GLU A 1 81 ? -11.462 -2.010 2.253 1.00 92.44 81 GLU A CA 1
ATOM 673 C C . GLU A 1 81 ? -11.634 -1.445 3.675 1.00 92.44 81 GLU A C 1
ATOM 675 O O . GLU A 1 81 ? -12.303 -0.419 3.880 1.00 92.44 81 GLU A O 1
ATOM 680 N N . LYS A 1 82 ? -10.972 -2.063 4.662 1.00 93.06 82 LYS A N 1
ATOM 681 C CA . LYS A 1 82 ? -10.929 -1.572 6.049 1.00 93.06 82 LYS A CA 1
ATOM 682 C C . LYS A 1 82 ? -10.327 -0.173 6.131 1.00 93.06 82 LYS A C 1
ATOM 684 O O . LYS A 1 82 ? -10.874 0.674 6.835 1.00 93.06 82 LYS A O 1
ATOM 689 N N . ALA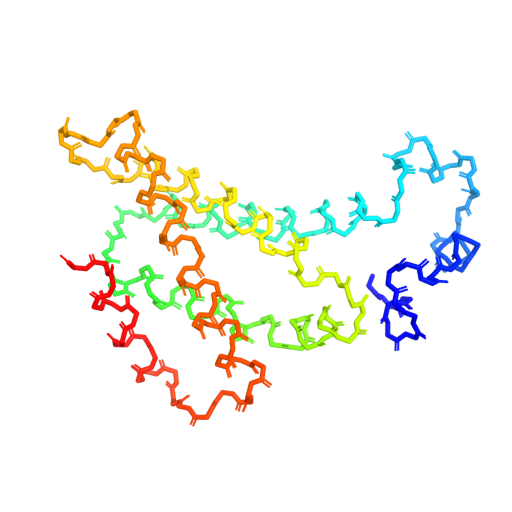 A 1 83 ? -9.274 0.112 5.373 1.00 94.88 83 ALA A N 1
ATOM 690 C CA . ALA A 1 83 ? -8.611 1.411 5.355 1.00 94.88 83 ALA A CA 1
ATOM 691 C C . ALA A 1 83 ? -9.476 2.546 4.824 1.00 94.88 83 ALA A C 1
ATOM 693 O O . ALA A 1 83 ? -9.402 3.672 5.332 1.00 94.88 83 ALA A O 1
ATOM 694 N N . VAL A 1 84 ? -10.322 2.259 3.836 1.00 93.25 84 VAL A N 1
ATOM 695 C CA . VAL A 1 84 ? -11.315 3.218 3.342 1.00 93.25 84 VAL A CA 1
ATOM 696 C C . VAL A 1 84 ? -12.343 3.512 4.431 1.00 93.25 84 VAL A C 1
ATOM 698 O O . VAL A 1 84 ? -12.548 4.676 4.774 1.00 93.25 84 VAL A O 1
ATOM 701 N N . LYS A 1 85 ? -12.940 2.473 5.026 1.00 92.88 85 LYS A N 1
ATOM 702 C CA . LYS A 1 85 ? -13.951 2.617 6.090 1.00 92.88 85 LYS A CA 1
ATOM 703 C C . LYS A 1 85 ? -13.387 3.297 7.341 1.00 92.88 85 LYS A C 1
ATOM 705 O O . LYS A 1 85 ? -14.049 4.134 7.946 1.00 92.88 85 LYS A O 1
ATOM 710 N N . GLY A 1 86 ? -12.152 2.965 7.702 1.00 95.19 86 GLY A N 1
ATOM 711 C CA . GLY A 1 86 ? -11.441 3.496 8.860 1.00 95.19 86 GLY A CA 1
ATOM 712 C C . GLY A 1 86 ? -10.791 4.864 8.635 1.00 95.19 86 GLY A C 1
ATOM 713 O O . GLY A 1 86 ? -10.198 5.398 9.572 1.00 95.19 86 GLY A O 1
ATOM 714 N N . ASN A 1 87 ? -10.896 5.446 7.435 1.00 96.38 87 ASN A N 1
ATOM 715 C CA . ASN A 1 87 ? -10.315 6.741 7.067 1.00 96.38 87 ASN A CA 1
ATOM 716 C C . ASN A 1 87 ? -8.787 6.834 7.273 1.00 96.38 87 ASN A C 1
ATOM 718 O O . ASN A 1 87 ? -8.274 7.845 7.748 1.00 96.38 87 ASN A O 1
ATOM 722 N N . TYR A 1 88 ? -8.058 5.769 6.932 1.00 96.56 88 TYR A N 1
ATOM 723 C CA . TYR A 1 88 ? -6.587 5.728 6.984 1.00 96.56 88 TYR A CA 1
ATOM 724 C C . TYR A 1 88 ? -5.937 5.294 5.662 1.00 96.56 88 TYR A C 1
ATOM 726 O O . TYR A 1 88 ? -4.727 5.094 5.599 1.00 96.56 88 TYR A O 1
ATOM 734 N N . TYR A 1 89 ? -6.716 5.198 4.581 1.00 96.25 89 TYR A N 1
ATOM 735 C CA . TYR A 1 89 ? -6.238 4.803 3.252 1.00 96.25 89 TYR A CA 1
ATOM 736 C C . TYR A 1 89 ? -5.091 5.682 2.713 1.00 96.25 89 TYR A C 1
ATOM 738 O O . TYR A 1 89 ? -4.189 5.186 2.043 1.00 96.25 89 TYR A O 1
ATOM 746 N N . SER A 1 90 ? -5.074 6.976 3.048 1.00 96.94 90 SER A N 1
ATOM 747 C CA . SER A 1 90 ? -3.987 7.889 2.665 1.00 96.94 90 SER A CA 1
ATOM 748 C C . SER A 1 90 ? -2.649 7.564 3.337 1.00 96.94 90 SER A C 1
ATOM 750 O O . SER A 1 90 ? -1.604 7.834 2.750 1.00 96.94 90 SER A O 1
ATOM 752 N N . LEU A 1 91 ? -2.660 6.962 4.532 1.00 97.88 91 LEU A N 1
ATOM 753 C CA . LEU A 1 91 ? -1.436 6.530 5.213 1.00 97.88 91 LEU A CA 1
ATOM 754 C C . LEU A 1 91 ? -0.799 5.344 4.483 1.00 97.88 91 LEU A C 1
ATOM 756 O O . LEU A 1 91 ? 0.418 5.293 4.350 1.00 97.88 91 LEU A O 1
ATOM 760 N N . ILE A 1 92 ? -1.617 4.439 3.937 1.00 97.50 92 ILE A N 1
ATOM 761 C CA . ILE A 1 92 ? -1.136 3.329 3.103 1.00 97.50 92 ILE A CA 1
ATOM 762 C C . ILE A 1 92 ? -0.454 3.876 1.848 1.00 97.50 92 ILE A C 1
ATOM 764 O O . ILE A 1 92 ? 0.672 3.489 1.539 1.00 97.50 92 ILE A O 1
ATOM 768 N N . PHE A 1 93 ? -1.104 4.828 1.167 1.00 98.19 93 PHE A N 1
ATOM 769 C CA . PHE A 1 93 ? -0.527 5.489 -0.003 1.00 98.19 93 PHE A CA 1
ATOM 770 C C . PHE A 1 93 ? 0.826 6.132 0.309 1.00 98.19 93 PHE A C 1
ATOM 772 O O . PHE A 1 93 ? 1.767 5.978 -0.464 1.00 98.19 93 PHE A O 1
ATOM 779 N N . GLN A 1 94 ? 0.935 6.828 1.445 1.00 98.19 94 GLN A N 1
ATOM 780 C CA . GLN A 1 94 ? 2.175 7.480 1.857 1.00 98.19 94 GLN A CA 1
ATOM 781 C C . GLN A 1 94 ? 3.336 6.481 1.939 1.00 98.19 94 GLN A C 1
ATOM 783 O O . GLN A 1 94 ? 4.403 6.742 1.379 1.00 98.19 94 GLN A O 1
ATOM 788 N N . VAL A 1 95 ? 3.130 5.340 2.603 1.00 98.38 95 VAL A N 1
ATOM 789 C CA . VAL A 1 95 ? 4.176 4.317 2.728 1.00 98.38 95 VAL A CA 1
ATOM 790 C C . VAL A 1 95 ? 4.468 3.676 1.370 1.00 98.38 95 VAL A C 1
ATOM 792 O O . VAL A 1 95 ? 5.632 3.555 0.992 1.00 98.38 95 VAL A O 1
ATOM 795 N N . PHE A 1 96 ? 3.434 3.321 0.601 1.00 98.50 96 PHE A N 1
ATOM 796 C CA . PHE A 1 96 ? 3.593 2.740 -0.735 1.00 98.50 96 PHE A CA 1
ATOM 797 C C . PHE A 1 96 ? 4.427 3.647 -1.650 1.00 98.50 96 PHE A C 1
ATOM 799 O O . PHE A 1 96 ? 5.421 3.207 -2.226 1.00 98.50 96 PHE A O 1
ATOM 806 N N . ALA A 1 97 ? 4.080 4.933 -1.734 1.00 98.50 97 ALA A N 1
ATOM 807 C CA . ALA A 1 97 ? 4.779 5.897 -2.576 1.00 98.50 97 ALA A CA 1
ATOM 808 C C . ALA A 1 97 ? 6.248 6.070 -2.172 1.00 98.50 97 ALA A C 1
ATOM 810 O O . ALA A 1 97 ? 7.122 6.190 -3.036 1.00 98.50 97 ALA A O 1
ATOM 811 N N . GLN A 1 98 ? 6.541 6.022 -0.870 1.00 98.38 98 GLN A N 1
ATO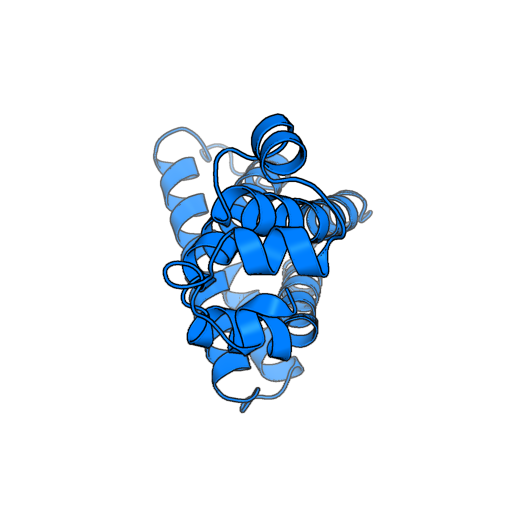M 812 C CA . GLN A 1 98 ? 7.913 6.043 -0.374 1.00 98.38 98 GLN A CA 1
ATOM 813 C C . GLN A 1 98 ? 8.698 4.806 -0.831 1.00 98.38 98 GLN A C 1
ATOM 815 O O . GLN A 1 98 ? 9.815 4.956 -1.327 1.00 98.38 98 GLN A O 1
ATOM 820 N N . LYS A 1 99 ? 8.137 3.596 -0.701 1.00 98.44 99 LYS A N 1
ATOM 821 C CA . LYS A 1 99 ? 8.836 2.365 -1.111 1.00 98.44 99 LYS A CA 1
ATOM 822 C C . LYS A 1 99 ? 9.020 2.289 -2.625 1.00 98.44 99 LYS A C 1
ATOM 824 O O . LYS A 1 99 ? 10.108 1.945 -3.075 1.00 98.44 99 LYS A O 1
ATOM 829 N N . MET A 1 100 ? 8.022 2.707 -3.405 1.00 97.94 100 MET A N 1
ATOM 830 C CA . MET A 1 100 ? 8.150 2.789 -4.863 1.00 97.94 100 MET A CA 1
ATOM 831 C C . MET A 1 100 ? 9.203 3.812 -5.293 1.00 97.94 100 MET A C 1
ATOM 833 O O . MET A 1 100 ? 9.983 3.541 -6.198 1.00 97.94 100 MET A O 1
ATOM 837 N N . THR A 1 101 ? 9.299 4.954 -4.605 1.00 98.19 101 THR A N 1
ATOM 838 C CA . THR A 1 101 ? 10.378 5.926 -4.845 1.00 98.19 101 THR A CA 1
ATOM 839 C C . THR A 1 101 ? 11.757 5.299 -4.639 1.00 98.19 101 THR A C 1
ATOM 841 O O . THR A 1 101 ? 12.649 5.527 -5.452 1.00 98.19 101 THR A O 1
ATOM 844 N N . ILE A 1 102 ? 11.945 4.505 -3.578 1.00 98.19 102 ILE A N 1
ATOM 845 C CA . ILE A 1 102 ? 13.212 3.798 -3.332 1.00 98.19 102 ILE A CA 1
ATOM 846 C C . ILE A 1 102 ? 13.480 2.795 -4.458 1.00 98.19 102 ILE A C 1
ATOM 848 O O . ILE A 1 102 ? 14.521 2.877 -5.103 1.00 98.19 102 ILE A O 1
ATOM 852 N N . PHE A 1 103 ? 12.513 1.922 -4.749 1.00 97.62 103 PHE A N 1
ATOM 853 C CA . PHE A 1 103 ? 12.620 0.915 -5.805 1.00 97.62 103 PHE A CA 1
ATOM 854 C C . PHE A 1 103 ? 13.038 1.518 -7.150 1.00 97.62 103 PHE A C 1
ATOM 856 O O . PHE A 1 103 ? 13.987 1.060 -7.787 1.00 97.62 103 PHE A O 1
ATOM 863 N N . TYR A 1 104 ? 12.356 2.575 -7.585 1.00 96.38 104 TYR A N 1
ATOM 864 C CA . TYR A 1 104 ? 12.633 3.194 -8.873 1.00 96.38 104 TYR A CA 1
ATOM 865 C C . TYR A 1 104 ? 13.959 3.945 -8.911 1.00 96.38 104 TYR A C 1
ATOM 867 O O . TYR A 1 104 ? 14.620 3.940 -9.949 1.00 96.38 104 TYR A O 1
ATOM 875 N N . ASN A 1 105 ? 14.380 4.538 -7.792 1.00 96.06 105 ASN A N 1
ATOM 876 C CA . ASN A 1 105 ? 15.701 5.152 -7.692 1.00 96.06 105 ASN A CA 1
ATOM 877 C C . ASN A 1 105 ? 16.834 4.130 -7.837 1.00 96.06 105 ASN A C 1
ATOM 879 O O . ASN A 1 105 ? 17.906 4.490 -8.316 1.00 96.06 105 ASN A O 1
ATOM 883 N N . GLU A 1 106 ? 16.607 2.883 -7.427 1.00 94.81 106 GLU A N 1
ATOM 884 C CA . GLU A 1 106 ? 17.600 1.811 -7.520 1.00 94.81 106 GLU A CA 1
ATOM 885 C C . GLU A 1 106 ? 17.581 1.088 -8.872 1.00 94.81 106 GLU A C 1
ATOM 887 O O . GLU A 1 106 ? 18.618 0.605 -9.324 1.00 94.81 106 GLU A O 1
ATOM 892 N N . THR A 1 107 ? 16.425 1.026 -9.536 1.00 92.94 107 THR A N 1
ATOM 893 C CA . THR A 1 107 ? 16.238 0.202 -10.745 1.00 92.94 107 THR A CA 1
ATOM 894 C C . THR A 1 107 ? 16.189 0.991 -12.054 1.00 92.94 107 THR A C 1
ATOM 896 O O . THR A 1 107 ? 16.464 0.427 -13.116 1.00 92.94 107 THR A O 1
ATOM 899 N N . THR A 1 108 ? 15.890 2.293 -12.023 1.00 93.44 108 THR A N 1
ATOM 900 C CA . THR A 1 108 ? 15.823 3.115 -13.241 1.00 93.44 108 THR A CA 1
ATOM 901 C C . THR A 1 108 ? 17.223 3.475 -13.734 1.00 93.44 108 THR A C 1
ATOM 903 O O . THR A 1 108 ? 18.013 4.084 -13.018 1.00 93.44 108 THR A O 1
ATOM 906 N N . THR A 1 109 ? 17.526 3.153 -14.994 1.00 91.75 109 THR A N 1
ATOM 907 C CA . THR A 1 109 ? 18.866 3.333 -15.592 1.00 91.75 109 THR A CA 1
ATOM 908 C C . THR A 1 109 ? 18.958 4.484 -16.598 1.00 91.75 109 THR A C 1
ATOM 910 O O . THR A 1 109 ? 19.996 4.677 -17.236 1.00 91.75 109 THR A O 1
ATOM 913 N N . TRP A 1 110 ? 17.888 5.265 -16.775 1.00 93.69 110 TRP A N 1
ATOM 914 C CA . TRP A 1 110 ? 17.860 6.356 -17.751 1.00 93.69 110 TRP A CA 1
ATOM 915 C C . TRP A 1 110 ? 18.841 7.470 -17.370 1.00 93.69 110 TRP A C 1
ATOM 917 O O . TRP A 1 110 ? 18.813 7.986 -16.255 1.00 93.69 110 TRP A O 1
ATOM 927 N N . ALA A 1 111 ? 19.674 7.899 -18.320 1.00 93.00 111 ALA A N 1
ATOM 928 C CA . ALA A 1 111 ? 20.736 8.877 -18.066 1.00 93.00 111 ALA A CA 1
ATOM 929 C C . ALA A 1 111 ? 20.230 10.254 -17.587 1.00 93.00 111 ALA A C 1
ATOM 931 O O . ALA A 1 111 ? 20.973 10.992 -16.943 1.00 93.00 111 ALA A O 1
ATOM 932 N N . ASP A 1 112 ? 18.983 10.615 -17.897 1.00 94.00 112 ASP A N 1
ATOM 933 C CA . ASP A 1 112 ? 18.365 11.888 -17.519 1.00 94.00 112 ASP A CA 1
ATOM 934 C C . ASP A 1 112 ? 17.373 11.770 -16.343 1.00 94.00 112 ASP A C 1
ATOM 936 O O . ASP A 1 112 ? 16.651 12.724 -16.041 1.00 94.00 112 ASP A O 1
ATOM 940 N N . TYR A 1 113 ? 17.344 10.626 -15.651 1.00 95.69 113 TYR A N 1
ATOM 941 C CA . TYR A 1 113 ? 16.522 10.390 -14.462 1.00 95.69 113 TYR A CA 1
ATOM 942 C C . TYR A 1 113 ? 17.108 11.093 -13.226 1.00 95.69 113 TYR A C 1
ATOM 944 O O . TYR A 1 113 ? 17.693 10.486 -12.334 1.00 95.69 113 TYR A O 1
ATOM 952 N N . LEU A 1 114 ? 16.995 12.421 -13.193 1.00 94.75 114 LEU A N 1
ATOM 953 C CA . LEU A 1 114 ? 17.546 13.271 -12.135 1.00 94.75 114 LEU A CA 1
ATOM 954 C C . LEU A 1 114 ? 16.620 14.461 -11.839 1.00 94.75 114 LEU A C 1
ATOM 956 O O . LEU A 1 114 ? 15.803 14.875 -12.669 1.00 94.75 114 LEU A O 1
ATOM 960 N N . GLY A 1 115 ? 16.768 15.044 -10.646 1.00 95.81 115 GLY A N 1
ATOM 961 C CA . GLY A 1 115 ? 16.104 16.290 -10.254 1.00 95.81 115 GLY A CA 1
ATOM 962 C C . GLY A 1 115 ? 14.577 16.232 -10.383 1.00 95.81 115 GLY A C 1
ATOM 963 O O . GLY A 1 115 ? 13.928 15.292 -9.926 1.00 95.81 115 GLY A O 1
ATOM 964 N N . THR A 1 116 ? 13.984 17.248 -11.013 1.00 96.75 116 THR A N 1
ATOM 965 C CA . THR A 1 116 ? 12.523 17.350 -11.159 1.00 96.75 116 THR A CA 1
ATOM 966 C C . THR A 1 116 ? 11.929 16.213 -11.990 1.00 96.75 116 THR A C 1
ATOM 968 O O . THR A 1 116 ? 10.831 15.763 -11.672 1.00 96.75 116 THR A O 1
ATOM 971 N N . LYS A 1 117 ? 12.642 15.718 -13.017 1.00 95.38 117 LYS A N 1
ATOM 972 C CA . LYS A 1 117 ? 12.152 14.614 -13.860 1.00 95.38 117 LYS A CA 1
ATOM 973 C C . LYS A 1 117 ? 11.977 13.344 -13.030 1.00 95.38 117 LYS A C 1
ATOM 975 O O . LYS A 1 117 ? 10.896 12.769 -13.038 1.00 95.38 117 LYS A O 1
ATOM 980 N N . GLN A 1 118 ? 13.010 12.971 -12.272 1.00 97.06 118 GLN A N 1
ATOM 981 C CA . GLN A 1 118 ? 12.974 11.839 -11.342 1.00 97.06 118 GLN A CA 1
ATOM 982 C C . GLN A 1 118 ? 11.818 11.972 -10.347 1.00 97.06 118 GLN A C 1
ATOM 984 O O . GLN A 1 118 ? 11.014 11.054 -10.210 1.00 97.06 118 GLN A O 1
ATOM 989 N N . LYS A 1 119 ? 11.697 13.135 -9.691 1.00 96.94 119 LYS A N 1
ATOM 990 C CA . LYS A 1 119 ? 10.635 13.370 -8.707 1.00 96.94 119 LYS A CA 1
ATOM 991 C C . LYS A 1 119 ? 9.243 13.195 -9.318 1.00 96.94 119 LYS A C 1
ATOM 993 O O . LYS A 1 119 ? 8.430 12.465 -8.768 1.00 96.94 119 LYS A O 1
ATOM 998 N N . PHE A 1 120 ? 8.964 13.860 -10.439 1.00 97.69 120 PHE A N 1
ATOM 999 C CA . PHE A 1 120 ? 7.637 13.817 -11.057 1.00 97.69 120 PHE A CA 1
ATOM 1000 C C . PHE A 1 120 ? 7.299 12.443 -11.616 1.00 97.69 120 PHE A C 1
ATOM 1002 O O . PHE A 1 120 ? 6.150 12.026 -11.518 1.00 97.69 120 PHE A O 1
ATOM 1009 N N . TRP A 1 121 ? 8.284 11.736 -12.168 1.00 97.19 121 TRP A N 1
ATOM 1010 C CA . TRP A 1 121 ? 8.070 10.379 -12.645 1.00 97.19 121 TRP A CA 1
ATOM 1011 C C . TRP A 1 121 ? 7.761 9.427 -11.478 1.00 97.19 121 TRP A C 1
ATOM 1013 O O . TRP A 1 121 ? 6.778 8.698 -11.551 1.00 97.19 121 TRP A O 1
ATOM 1023 N N . ASN A 1 122 ? 8.491 9.512 -10.359 1.00 97.62 122 ASN A N 1
ATOM 1024 C CA . ASN A 1 122 ? 8.195 8.717 -9.159 1.00 97.62 122 ASN A CA 1
ATOM 1025 C C . ASN A 1 122 ? 6.814 9.032 -8.576 1.00 97.62 122 ASN A C 1
ATOM 1027 O O . ASN A 1 122 ? 6.053 8.111 -8.284 1.00 97.62 122 ASN A O 1
ATOM 1031 N N . ASP A 1 123 ? 6.480 10.321 -8.445 1.00 97.81 123 ASP A N 1
ATOM 1032 C CA . ASP A 1 123 ? 5.169 10.768 -7.962 1.00 97.81 123 ASP A CA 1
ATOM 1033 C C . ASP A 1 123 ? 4.046 10.224 -8.865 1.00 97.81 123 ASP A C 1
ATOM 1035 O O . ASP A 1 123 ? 3.039 9.718 -8.367 1.00 97.81 123 ASP A O 1
ATOM 1039 N N . PHE A 1 124 ? 4.228 10.292 -10.189 1.00 98.06 124 PHE A N 1
ATOM 1040 C CA . PHE A 1 124 ? 3.265 9.800 -11.173 1.00 98.06 124 PHE A CA 1
ATOM 1041 C C . PHE A 1 124 ? 3.087 8.283 -11.093 1.00 98.06 124 PHE A C 1
ATOM 1043 O O . PHE A 1 124 ? 1.955 7.818 -10.967 1.00 98.06 124 PHE A O 1
ATOM 1050 N N . MET A 1 125 ? 4.182 7.518 -11.117 1.00 97.44 125 MET A N 1
ATOM 1051 C CA . MET A 1 125 ? 4.129 6.055 -11.089 1.00 97.44 125 MET A CA 1
ATOM 1052 C C . MET A 1 125 ? 3.509 5.545 -9.789 1.00 97.44 125 MET A C 1
ATOM 1054 O O . MET A 1 125 ? 2.583 4.736 -9.822 1.00 97.44 125 MET A O 1
ATOM 1058 N N . ALA A 1 126 ? 3.947 6.068 -8.641 1.00 97.81 126 ALA A N 1
ATOM 1059 C CA . ALA A 1 126 ? 3.389 5.686 -7.350 1.00 97.81 126 ALA A CA 1
ATOM 1060 C C . ALA A 1 126 ? 1.892 6.014 -7.245 1.00 97.81 126 ALA A C 1
ATOM 1062 O O . ALA A 1 126 ? 1.104 5.168 -6.819 1.00 97.81 126 ALA A O 1
ATOM 1063 N N . ALA A 1 127 ? 1.483 7.225 -7.638 1.00 98.12 127 ALA A N 1
ATOM 1064 C CA . ALA A 1 127 ? 0.082 7.635 -7.576 1.00 98.12 127 ALA A CA 1
ATOM 1065 C C . ALA A 1 127 ? -0.799 6.849 -8.555 1.00 98.12 127 ALA A C 1
ATOM 1067 O O . ALA A 1 127 ? -1.872 6.390 -8.166 1.00 98.12 127 ALA A O 1
ATOM 1068 N N . GLY A 1 128 ? -0.348 6.673 -9.799 1.00 97.69 128 GLY A N 1
ATOM 1069 C CA . GLY A 1 128 ? -1.077 5.956 -10.842 1.00 97.69 128 GLY A CA 1
ATOM 1070 C C . GLY A 1 128 ? -1.308 4.495 -10.474 1.00 97.69 128 GLY A C 1
ATOM 1071 O O . GLY A 1 128 ? -2.454 4.045 -10.454 1.00 97.69 128 GLY A O 1
ATOM 1072 N N . LEU A 1 129 ? -0.244 3.781 -10.094 1.00 97.88 129 LEU A N 1
ATOM 1073 C CA . LEU A 1 129 ? -0.334 2.375 -9.690 1.00 97.88 129 LEU A CA 1
ATOM 1074 C C . LEU A 1 129 ? -1.233 2.195 -8.471 1.00 97.88 129 LEU A C 1
ATOM 1076 O O . LEU A 1 129 ? -2.137 1.360 -8.491 1.00 97.88 129 LEU A O 1
ATOM 1080 N N . PHE A 1 130 ? -1.033 3.008 -7.431 1.00 97.88 130 PHE A N 1
ATOM 1081 C CA . PHE A 1 130 ? -1.833 2.906 -6.215 1.00 97.88 130 PHE A CA 1
ATOM 1082 C C . PHE A 1 130 ? -3.310 3.208 -6.469 1.00 97.88 130 PHE A C 1
ATOM 1084 O O . PHE A 1 130 ? -4.182 2.530 -5.927 1.00 97.88 130 PHE A O 1
ATOM 1091 N N . TYR A 1 131 ? -3.605 4.208 -7.302 1.00 96.62 131 TYR A N 1
ATOM 1092 C CA . TYR A 1 131 ? -4.977 4.563 -7.646 1.00 96.62 131 TYR A CA 1
ATOM 1093 C C . TYR A 1 131 ? -5.664 3.464 -8.459 1.00 96.62 131 TYR A C 1
ATOM 1095 O O . TYR A 1 131 ? -6.780 3.072 -8.119 1.00 96.62 131 TYR A O 1
ATOM 1103 N N . VAL A 1 132 ? -5.011 2.954 -9.508 1.00 96.31 132 VAL A N 1
ATOM 1104 C CA . VAL A 1 132 ? -5.574 1.915 -10.385 1.00 96.31 132 VAL A CA 1
ATOM 1105 C C . VAL A 1 132 ? -5.797 0.621 -9.608 1.00 96.31 132 VAL A C 1
ATOM 1107 O O . VAL A 1 132 ? -6.933 0.158 -9.512 1.00 96.31 132 VAL A O 1
ATOM 1110 N N . LEU A 1 133 ? -4.747 0.078 -8.988 1.00 97.88 133 LEU A N 1
ATOM 1111 C CA . LEU A 1 133 ? -4.824 -1.195 -8.268 1.00 97.88 133 LEU A CA 1
ATOM 1112 C C . LEU A 1 133 ? -5.704 -1.084 -7.025 1.00 97.88 133 LEU A C 1
ATOM 1114 O O . LEU A 1 133 ? -6.526 -1.955 -6.756 1.00 97.88 133 LEU A O 1
ATOM 1118 N N . GLY A 1 134 ? -5.587 0.028 -6.300 1.00 96.44 134 GLY A N 1
ATOM 1119 C CA . GLY A 1 134 ? -6.399 0.302 -5.127 1.00 96.44 134 GLY A CA 1
ATOM 1120 C C . GLY A 1 134 ? -7.889 0.408 -5.439 1.00 96.44 134 GLY A C 1
ATOM 1121 O O . GLY A 1 134 ? -8.699 -0.072 -4.652 1.00 96.44 134 GLY A O 1
ATOM 1122 N N . ASN A 1 135 ? -8.281 1.011 -6.564 1.00 94.38 135 ASN A N 1
ATOM 1123 C CA . ASN A 1 135 ? -9.690 1.049 -6.967 1.00 94.38 135 ASN A CA 1
ATOM 1124 C C . ASN A 1 135 ? -10.180 -0.293 -7.501 1.00 94.38 135 ASN A C 1
ATOM 1126 O O . ASN A 1 135 ? -11.318 -0.660 -7.222 1.00 94.38 135 ASN A O 1
ATOM 1130 N N . TRP A 1 136 ? -9.339 -1.023 -8.230 1.00 96.25 136 TRP A N 1
ATOM 1131 C CA . TRP A 1 136 ? -9.686 -2.349 -8.730 1.00 96.25 136 TRP A CA 1
ATOM 1132 C C . TRP A 1 136 ? -10.066 -3.301 -7.587 1.00 96.25 136 TRP A C 1
ATOM 1134 O O . TRP A 1 136 ? -11.168 -3.853 -7.595 1.00 96.25 136 TRP A O 1
ATOM 1144 N N . VAL A 1 137 ? -9.241 -3.388 -6.537 1.00 95.50 137 VAL A N 1
ATOM 1145 C CA . VAL A 1 137 ? -9.553 -4.244 -5.376 1.00 95.50 137 VAL A CA 1
ATOM 1146 C C . VAL A 1 137 ? -10.739 -3.724 -4.559 1.00 95.50 137 VAL A C 1
ATOM 1148 O O . VAL A 1 137 ? -11.594 -4.500 -4.152 1.00 95.50 137 VAL A O 1
ATOM 1151 N N . LYS A 1 138 ? -10.897 -2.400 -4.398 1.00 91.12 138 LYS A N 1
ATOM 1152 C CA . LYS A 1 138 ? -12.085 -1.818 -3.732 1.00 91.12 138 LYS A CA 1
ATOM 1153 C C . LYS A 1 138 ? -13.398 -2.141 -4.439 1.00 91.12 138 LYS A C 1
ATOM 1155 O O . LYS A 1 138 ? -14.444 -2.154 -3.794 1.00 91.12 138 LYS A O 1
ATOM 1160 N N . ASN A 1 139 ? -13.349 -2.346 -5.752 1.00 89.69 139 ASN A N 1
ATOM 1161 C CA . ASN A 1 139 ? -14.513 -2.667 -6.568 1.00 89.69 139 ASN A CA 1
ATOM 1162 C C . ASN A 1 139 ? -14.747 -4.184 -6.694 1.00 89.69 139 ASN A C 1
ATOM 1164 O O . ASN A 1 139 ? -15.585 -4.597 -7.498 1.00 89.69 139 ASN A O 1
ATOM 1168 N N . GLY A 1 140 ? -14.052 -4.997 -5.888 1.00 89.19 140 GLY A N 1
ATOM 1169 C CA . GLY A 1 140 ? -14.229 -6.447 -5.814 1.00 89.19 140 GLY A CA 1
ATOM 1170 C C . GLY A 1 140 ? -13.547 -7.208 -6.946 1.00 89.19 140 GLY A C 1
ATOM 1171 O O . GLY A 1 140 ? -14.074 -8.231 -7.375 1.00 89.19 140 GLY A O 1
ATOM 1172 N N . CYS A 1 141 ? -12.426 -6.685 -7.457 1.00 92.88 141 CYS A N 1
ATOM 1173 C CA . CYS A 1 141 ? -11.593 -7.334 -8.473 1.00 92.88 141 CYS A CA 1
ATOM 1174 C C . CYS A 1 141 ? -12.395 -7.778 -9.718 1.00 92.88 141 CYS A C 1
ATOM 1176 O O . CYS A 1 141 ? -12.416 -8.958 -10.064 1.00 92.88 141 CYS A O 1
ATOM 1178 N N . GLN A 1 142 ? -13.114 -6.843 -10.355 1.00 93.12 142 GLN A N 1
ATOM 1179 C CA . GLN A 1 142 ? -14.050 -7.159 -11.448 1.00 93.12 142 GLN A CA 1
ATOM 1180 C C . GLN A 1 142 ? -13.353 -7.748 -12.678 1.00 93.12 142 GLN A C 1
ATOM 1182 O O . GLN A 1 142 ? -13.817 -8.740 -13.240 1.00 93.12 142 GLN A O 1
ATOM 1187 N N . GLU A 1 143 ? -12.249 -7.131 -13.092 1.00 96.06 143 GLU A N 1
ATOM 1188 C CA . GLU A 1 143 ? -11.340 -7.654 -14.105 1.00 96.06 143 GLU A CA 1
ATOM 1189 C C . GLU A 1 143 ? -10.493 -8.792 -13.526 1.00 96.06 143 GLU A C 1
ATOM 1191 O O . GLU A 1 143 ? -10.126 -8.772 -12.347 1.00 96.06 143 GLU A O 1
ATOM 1196 N N . SER A 1 144 ? -10.146 -9.776 -14.357 1.00 96.88 144 SER A N 1
ATOM 1197 C CA . SER A 1 144 ? -9.304 -10.890 -13.919 1.00 96.88 144 SER A CA 1
ATOM 1198 C C . SER A 1 144 ? -7.872 -10.441 -13.618 1.00 96.88 144 SER A C 1
ATOM 1200 O O . SER A 1 144 ? -7.366 -9.473 -14.186 1.00 96.88 144 SER A O 1
ATOM 1202 N N . TYR A 1 145 ? -7.186 -11.198 -12.756 1.00 97.38 145 TYR A N 1
ATOM 1203 C CA . TYR A 1 145 ? -5.781 -10.959 -12.412 1.00 97.38 145 TYR A CA 1
ATOM 1204 C C . TYR A 1 145 ? -4.899 -10.794 -13.663 1.00 97.38 145 TYR A C 1
ATOM 1206 O O . TYR A 1 145 ? -4.177 -9.807 -13.782 1.00 97.38 145 TYR A O 1
ATOM 1214 N N . ASP A 1 146 ? -5.020 -11.705 -14.633 1.00 97.69 146 ASP A N 1
ATOM 1215 C CA . ASP A 1 146 ? -4.216 -11.686 -15.861 1.00 97.69 146 ASP A CA 1
ATOM 1216 C C . ASP A 1 146 ? -4.510 -10.469 -16.751 1.00 97.69 146 ASP A C 1
ATOM 1218 O O . ASP A 1 146 ? -3.616 -9.973 -17.440 1.00 97.69 146 ASP A O 1
ATOM 1222 N N . GLU A 1 147 ? -5.757 -9.987 -16.778 1.00 96.75 147 GLU A N 1
ATOM 1223 C CA . GLU A 1 147 ? -6.127 -8.778 -17.524 1.00 96.75 147 GLU A CA 1
ATOM 1224 C C . GLU A 1 147 ? -5.490 -7.538 -16.903 1.00 96.75 147 GLU A C 1
ATOM 1226 O O . GLU A 1 147 ? -4.893 -6.734 -17.619 1.00 96.75 147 GLU A O 1
ATOM 1231 N N . VAL A 1 148 ? -5.550 -7.411 -15.577 1.00 97.81 148 VAL A N 1
ATOM 1232 C CA . VAL A 1 148 ? -4.959 -6.267 -14.875 1.00 97.81 148 VAL A CA 1
ATOM 1233 C C . VAL A 1 148 ? -3.438 -6.294 -14.952 1.00 97.81 148 VAL A C 1
ATOM 1235 O O . VAL A 1 148 ? -2.839 -5.252 -15.212 1.00 97.81 148 VAL A O 1
ATOM 1238 N N . VAL A 1 149 ? -2.800 -7.462 -14.821 1.00 98.12 149 VAL A N 1
ATOM 1239 C CA . VAL A 1 149 ? -1.347 -7.593 -15.027 1.00 98.12 149 VAL A CA 1
ATOM 1240 C C . VAL A 1 149 ? -0.953 -7.068 -16.404 1.00 98.12 149 VAL A C 1
ATOM 1242 O O . VAL A 1 149 ? -0.047 -6.244 -16.486 1.00 98.12 149 VAL A O 1
ATOM 1245 N N . LYS A 1 150 ? -1.655 -7.467 -17.473 1.00 97.00 150 LYS A N 1
ATOM 1246 C CA . LYS A 1 150 ? -1.367 -6.977 -18.833 1.00 97.00 150 LYS A CA 1
ATOM 1247 C C . LYS A 1 150 ? -1.470 -5.456 -18.937 1.00 97.00 150 LYS A C 1
ATOM 1249 O O . LYS A 1 150 ? -0.570 -4.843 -19.494 1.00 97.00 150 LYS A O 1
ATOM 1254 N N . MET A 1 151 ? -2.508 -4.849 -18.360 1.00 96.44 151 MET A N 1
ATOM 1255 C CA . MET A 1 151 ? -2.660 -3.387 -18.369 1.00 96.44 151 MET A CA 1
ATOM 1256 C C . MET A 1 151 ? -1.547 -2.680 -17.579 1.00 96.44 151 MET A C 1
ATOM 1258 O O . MET A 1 151 ? -1.070 -1.629 -17.989 1.00 96.44 151 MET A O 1
ATOM 1262 N N . VAL A 1 152 ? -1.108 -3.247 -16.452 1.00 97.06 152 VAL A N 1
ATOM 1263 C CA . VAL A 1 152 ? -0.049 -2.657 -15.611 1.00 97.06 152 VAL A CA 1
ATOM 1264 C C . VAL A 1 152 ? 1.336 -2.790 -16.252 1.00 97.06 152 VAL A C 1
ATOM 1266 O O . VAL A 1 152 ? 2.184 -1.916 -16.046 1.00 97.06 152 VAL A O 1
ATOM 1269 N N . VAL A 1 153 ? 1.557 -3.831 -17.062 1.00 97.06 153 VAL A N 1
ATOM 1270 C CA . VAL A 1 153 ? 2.780 -3.975 -17.869 1.00 97.06 153 VAL A CA 1
ATOM 1271 C C . VAL A 1 153 ? 2.945 -2.781 -18.800 1.00 97.06 153 VAL A C 1
ATOM 1273 O O . VAL A 1 153 ? 4.027 -2.202 -18.828 1.00 97.06 153 VAL A O 1
ATOM 1276 N N . GLU A 1 154 ? 1.870 -2.355 -19.469 1.00 94.38 154 GLU A N 1
ATOM 1277 C CA . GLU A 1 154 ? 1.884 -1.211 -20.395 1.00 94.38 154 GLU A CA 1
ATOM 1278 C C . GLU A 1 154 ? 2.285 0.111 -19.716 1.00 94.38 154 GLU A C 1
ATOM 1280 O O . GLU A 1 154 ? 2.735 1.036 -20.384 1.00 94.38 154 GLU A O 1
ATOM 1285 N N . PHE A 1 155 ? 2.157 0.227 -18.389 1.00 90.94 155 PHE A N 1
ATOM 1286 C CA . PHE A 1 155 ? 2.593 1.424 -17.657 1.00 90.94 155 PHE A CA 1
ATOM 1287 C C . PHE A 1 155 ? 4.111 1.484 -17.435 1.00 90.94 155 PHE A C 1
ATOM 1289 O O . PHE A 1 155 ? 4.628 2.535 -17.055 1.00 90.94 155 PHE A O 1
ATOM 1296 N N . HIS A 1 156 ? 4.813 0.366 -17.624 1.00 85.69 156 HIS A N 1
ATOM 1297 C CA . HIS A 1 156 ? 6.250 0.214 -17.385 1.00 85.69 156 HIS A CA 1
ATOM 1298 C C . HIS A 1 156 ? 7.049 -0.037 -18.676 1.00 85.69 156 HIS A C 1
ATOM 1300 O O . HIS A 1 156 ? 8.225 -0.402 -18.599 1.00 85.69 156 HIS A O 1
ATOM 1306 N N . GLU A 1 157 ? 6.422 0.126 -19.840 1.00 81.75 157 GLU A N 1
ATOM 1307 C CA . GLU A 1 157 ? 7.057 0.101 -21.167 1.00 81.75 157 GLU A CA 1
ATOM 1308 C C . GLU A 1 157 ? 7.213 1.521 -21.732 1.00 81.75 157 GLU A C 1
ATOM 1310 O O . GLU A 1 157 ? 8.273 1.784 -22.349 1.00 81.75 157 GLU A O 1
#

Sequence (157 aa):
MLCLEKYTINELPLTEVCKKAGVSRMTFYRHFKNKEEVVLEYFELIYDKFLKELLELESINSLILSEKLVGLFVEQEEEIEKAVKGNYYSLIFQVFAQKMTIFYNETTTWADYLGTKQKFWNDFMAAGLFYVLGNWVKNGCQESYDEVVKMVVEFHE

InterPro domains:
  IPR001647 DNA-binding HTH domain, TetR-type [PF00440] (12-41)
  IPR001647 DNA-binding HTH domain, TetR-type [PS50977] (1-50)
  IPR009057 Homedomain-like superfamily [SSF46689] (4-54)
  IPR050624 Nucleoid occlusion factor SlmA/HTH-type transcriptional regulator [PTHR43479] (9-155)

Organism: NCBI:txid44688

Radius of gyration: 17.55 Å; chains: 1; bounding box: 36×29×51 Å